Protein AF-A0A9D8TT93-F1 (afdb_monomer_lite)

pLDDT: mean 83.76, std 10.01, range [56.59, 95.44]

Radius of gyration: 15.29 Å; chains: 1; bounding box: 32×25×38 Å

Foldseek 3Di:
DDVVVVVVPWPDCDPDCVPGQWPDKDWQWLDDDPVQIFTQKMKTWGADPVVRDIDIDIDGDDRVDHRDVVSVVD

Structure (mmCIF, N/CA/C/O backbone):
data_AF-A0A9D8TT93-F1
#
_entry.id   AF-A0A9D8TT93-F1
#
loop_
_atom_site.group_PDB
_atom_site.id
_atom_site.type_symbol
_atom_site.label_atom_id
_atom_site.label_alt_id
_atom_site.label_comp_id
_atom_site.label_asym_id
_atom_site.label_entity_id
_atom_site.label_seq_id
_atom_site.pdbx_PDB_ins_code
_atom_site.Cartn_x
_atom_site.Cartn_y
_atom_site.Cartn_z
_atom_site.occupancy
_atom_site.B_iso_or_equiv
_atom_site.auth_seq_id
_atom_site.auth_comp_id
_atom_site.auth_asym_id
_atom_site.auth_atom_id
_atom_site.pdbx_PDB_model_num
ATOM 1 N N . MET A 1 1 ? 14.333 13.996 -2.859 1.00 63.66 1 MET A N 1
ATOM 2 C CA . MET A 1 1 ? 13.554 13.836 -4.100 1.00 63.66 1 MET A CA 1
ATOM 3 C C . MET A 1 1 ? 12.102 13.736 -3.679 1.00 63.66 1 MET A C 1
ATOM 5 O O . MET A 1 1 ? 11.838 12.979 -2.752 1.00 63.66 1 MET A O 1
ATOM 9 N N . ASP A 1 2 ? 11.231 14.574 -4.232 1.00 82.69 2 ASP A N 1
ATOM 10 C CA . ASP A 1 2 ? 9.829 14.691 -3.816 1.00 82.69 2 ASP A CA 1
ATOM 11 C C . ASP A 1 2 ? 8.974 13.630 -4.530 1.00 82.69 2 ASP A C 1
ATOM 13 O O . ASP A 1 2 ? 9.092 13.457 -5.742 1.00 82.69 2 ASP A O 1
ATOM 17 N N . ILE A 1 3 ? 8.136 12.894 -3.793 1.00 77.44 3 ILE A N 1
ATOM 18 C CA . ILE A 1 3 ? 7.255 11.885 -4.394 1.00 77.44 3 ILE A CA 1
ATOM 19 C C . ILE A 1 3 ? 6.172 12.527 -5.264 1.00 77.44 3 ILE A C 1
ATOM 21 O O . ILE A 1 3 ? 5.775 11.930 -6.258 1.00 77.44 3 ILE A O 1
ATOM 25 N N . LEU A 1 4 ? 5.713 13.737 -4.933 1.00 81.06 4 LEU A N 1
ATOM 26 C CA . LEU A 1 4 ? 4.691 14.425 -5.720 1.00 81.06 4 LEU A CA 1
ATOM 27 C C . LEU A 1 4 ? 5.222 14.754 -7.117 1.00 81.06 4 LEU A C 1
ATOM 29 O O . LEU A 1 4 ? 4.554 14.463 -8.104 1.00 81.06 4 LEU A O 1
ATOM 33 N N . GLU A 1 5 ? 6.462 15.240 -7.204 1.00 83.56 5 GLU A N 1
ATOM 34 C CA . GLU A 1 5 ? 7.134 15.489 -8.485 1.00 83.56 5 GLU A CA 1
ATOM 35 C C . GLU A 1 5 ? 7.326 14.206 -9.305 1.00 83.56 5 GLU A C 1
ATOM 37 O O . GLU A 1 5 ? 7.292 14.243 -10.533 1.00 83.56 5 GLU A O 1
ATOM 42 N N . GLU A 1 6 ? 7.557 13.064 -8.656 1.00 79.56 6 GLU A N 1
ATOM 43 C CA . GLU A 1 6 ? 7.686 11.780 -9.349 1.00 79.56 6 GLU A CA 1
ATOM 44 C C . GLU A 1 6 ? 6.331 11.254 -9.823 1.00 79.56 6 GLU A C 1
ATOM 46 O O . GLU A 1 6 ? 6.232 10.819 -10.964 1.00 79.56 6 GLU A O 1
ATOM 51 N N . LEU A 1 7 ? 5.280 11.362 -9.002 1.00 78.06 7 LEU A N 1
ATOM 52 C CA . LEU A 1 7 ? 3.913 10.976 -9.364 1.00 78.06 7 LEU A CA 1
ATOM 53 C C . LEU A 1 7 ? 3.372 11.802 -10.535 1.00 78.06 7 LEU A C 1
ATOM 55 O O . LEU A 1 7 ? 2.687 11.256 -11.395 1.00 78.06 7 LEU A O 1
ATOM 59 N N . GLU A 1 8 ? 3.702 13.093 -10.605 1.00 84.00 8 GLU A N 1
ATOM 60 C CA . GLU A 1 8 ? 3.305 13.968 -11.717 1.00 84.00 8 GLU A CA 1
ATOM 61 C C . GLU A 1 8 ? 3.920 13.559 -13.063 1.00 84.00 8 GLU A C 1
ATOM 63 O O . GLU A 1 8 ? 3.342 13.834 -14.116 1.00 84.00 8 GLU A O 1
ATOM 68 N N . LYS A 1 9 ? 5.076 12.885 -13.048 1.00 81.31 9 LYS A N 1
ATOM 69 C CA . LYS A 1 9 ? 5.738 12.380 -14.261 1.00 81.31 9 LYS A CA 1
ATOM 70 C C . LYS A 1 9 ? 5.139 11.060 -14.746 1.00 81.31 9 LYS A C 1
ATOM 72 O O . LYS A 1 9 ? 5.373 10.693 -15.897 1.00 81.31 9 LYS A O 1
ATOM 77 N N . ILE A 1 10 ? 4.381 10.355 -13.901 1.00 72.12 10 ILE A N 1
ATOM 78 C CA . ILE A 1 10 ? 3.785 9.065 -14.254 1.00 72.12 10 ILE A CA 1
ATOM 79 C C . ILE A 1 10 ? 2.594 9.314 -15.193 1.00 72.12 10 ILE A C 1
ATOM 81 O O . ILE A 1 10 ? 1.642 10.008 -14.819 1.00 72.12 10 ILE A O 1
ATOM 85 N N . PRO A 1 11 ? 2.596 8.756 -16.417 1.00 72.44 11 PRO A N 1
ATOM 86 C CA . PRO A 1 11 ? 1.454 8.864 -17.314 1.00 72.44 11 PRO A CA 1
ATOM 87 C C . PRO A 1 11 ? 0.204 8.235 -16.683 1.00 72.44 11 PRO A C 1
ATOM 89 O O . PRO A 1 11 ? 0.288 7.264 -15.930 1.00 72.44 11 PRO A O 1
ATOM 92 N N . LYS A 1 12 ? -0.981 8.774 -17.013 1.00 74.19 12 LYS A N 1
ATOM 93 C CA . LYS A 1 12 ? -2.268 8.216 -16.560 1.00 74.19 12 LYS A CA 1
ATOM 94 C C . LYS A 1 12 ? -2.296 6.710 -16.782 1.00 74.19 12 LYS A C 1
ATOM 96 O O . LYS A 1 12 ? -1.984 6.266 -17.883 1.00 74.19 12 LYS A O 1
ATOM 101 N N . GLN A 1 13 ? -2.719 5.978 -15.753 1.00 66.00 13 GLN A N 1
ATOM 102 C CA . GLN A 1 13 ? -2.693 4.523 -15.740 1.00 66.00 13 GLN A CA 1
ATOM 103 C C . GLN A 1 13 ? -3.437 3.955 -16.970 1.00 66.00 13 GLN A C 1
ATOM 105 O O . GLN A 1 13 ? -4.650 4.158 -17.084 1.00 66.00 13 GLN A O 1
ATOM 110 N N . PRO A 1 14 ? -2.731 3.319 -17.923 1.00 67.31 14 PRO A N 1
ATOM 111 C CA . PRO A 1 14 ? -3.350 2.622 -19.043 1.00 67.31 14 PRO A CA 1
ATOM 112 C C . PRO A 1 14 ? -4.151 1.411 -18.556 1.00 67.31 14 PRO A C 1
ATOM 114 O O . PRO A 1 14 ? -3.856 0.837 -17.510 1.00 67.31 14 PRO A O 1
ATOM 117 N N . GLU A 1 15 ? -5.141 0.988 -19.347 1.00 68.00 15 GLU A N 1
ATOM 118 C CA . GLU A 1 15 ? -5.867 -0.269 -19.098 1.00 68.00 15 GLU A CA 1
ATOM 119 C C . GLU A 1 15 ? -4.920 -1.484 -19.108 1.00 68.00 15 GLU A C 1
ATOM 121 O O . GLU A 1 15 ? -5.158 -2.464 -18.405 1.00 68.00 15 GLU A O 1
ATOM 126 N N . ASP A 1 16 ? -3.820 -1.393 -19.864 1.00 66.56 16 ASP A N 1
ATOM 127 C CA . ASP A 1 16 ? -2.742 -2.377 -19.883 1.00 66.56 16 ASP A CA 1
ATOM 128 C C . ASP A 1 16 ? -1.573 -1.963 -18.974 1.00 66.56 16 ASP A C 1
ATOM 130 O O . ASP A 1 16 ? -0.694 -1.171 -19.342 1.00 66.56 16 ASP A O 1
ATOM 134 N N . LEU A 1 17 ? -1.540 -2.579 -17.793 1.00 63.19 17 LEU A N 1
ATOM 135 C CA . LEU A 1 17 ? -0.519 -2.365 -16.770 1.00 63.19 17 LEU A CA 1
ATOM 136 C C . LEU A 1 17 ? 0.878 -2.846 -17.182 1.00 63.19 17 LEU A C 1
ATOM 138 O O . LEU A 1 17 ? 1.856 -2.459 -16.548 1.00 63.19 17 LEU A O 1
ATOM 142 N N . SER A 1 18 ? 1.012 -3.631 -18.258 1.00 65.00 18 SER A N 1
ATOM 143 C CA . SER A 1 18 ? 2.324 -4.054 -18.770 1.00 65.00 18 SER A CA 1
ATOM 144 C C . SER A 1 18 ? 3.183 -2.876 -19.246 1.00 65.00 18 SER A C 1
ATOM 146 O O . SER A 1 18 ? 4.407 -2.995 -19.372 1.00 65.00 18 SER A O 1
ATOM 148 N N . SER A 1 19 ? 2.546 -1.725 -19.490 1.00 65.88 19 SER A N 1
ATOM 149 C CA . SER A 1 19 ? 3.174 -0.469 -19.891 1.00 65.88 19 SER A CA 1
ATOM 150 C C . SER A 1 19 ? 3.403 0.526 -18.738 1.00 65.88 19 SER A C 1
ATOM 152 O O . SER A 1 19 ? 4.053 1.546 -18.955 1.00 65.88 19 SER A O 1
ATOM 154 N N . CYS A 1 20 ? 2.937 0.227 -17.519 1.00 65.94 20 CYS A N 1
ATOM 155 C CA . CYS A 1 20 ? 3.069 1.111 -16.358 1.00 65.94 20 CYS A CA 1
ATOM 156 C C . CYS A 1 20 ? 4.475 1.109 -15.743 1.00 65.94 20 CYS A C 1
ATOM 158 O O . CYS A 1 20 ? 5.169 0.093 -15.750 1.00 65.94 20 CYS A O 1
ATOM 160 N N . ASP A 1 21 ? 4.827 2.236 -15.122 1.00 71.75 21 ASP A N 1
ATOM 161 C CA . ASP A 1 21 ? 6.008 2.389 -14.259 1.00 71.75 21 ASP A CA 1
ATOM 162 C C . ASP A 1 21 ? 5.738 1.915 -12.813 1.00 71.75 21 ASP A C 1
ATOM 164 O O . ASP A 1 21 ? 6.599 2.027 -11.949 1.00 71.75 21 ASP A O 1
ATOM 168 N N . LEU A 1 22 ? 4.542 1.387 -12.518 1.00 70.56 22 LEU A N 1
ATOM 169 C CA . LEU A 1 22 ? 4.166 0.850 -11.206 1.00 70.56 22 LEU A CA 1
ATOM 170 C C . LEU A 1 22 ? 4.450 -0.657 -11.142 1.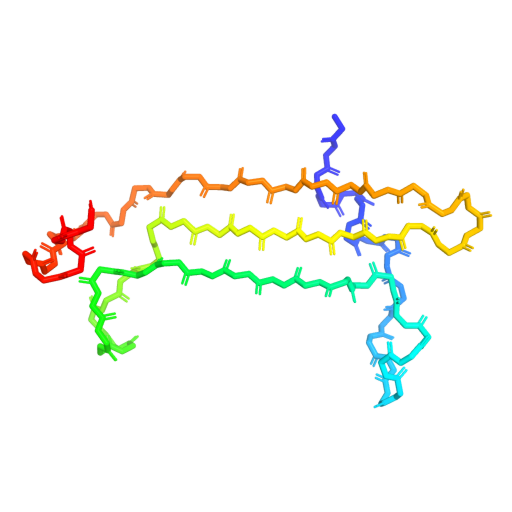00 70.56 22 LEU A C 1
ATOM 172 O O . LEU A 1 22 ? 3.782 -1.436 -11.819 1.00 70.56 22 LEU A O 1
ATOM 176 N N . LEU A 1 23 ? 5.396 -1.067 -10.293 1.00 79.94 23 LEU A N 1
ATOM 177 C CA . LEU A 1 23 ? 5.703 -2.482 -10.048 1.00 79.94 23 LEU A CA 1
ATOM 178 C C . LEU A 1 23 ? 4.836 -3.099 -8.955 1.00 79.94 23 LEU A C 1
ATOM 180 O O . LEU A 1 23 ? 4.507 -4.282 -9.021 1.00 79.94 23 LEU A O 1
ATOM 184 N N . GLY A 1 24 ? 4.506 -2.317 -7.931 1.00 85.31 24 GLY A N 1
ATOM 185 C CA . GLY A 1 24 ? 3.757 -2.818 -6.792 1.00 85.31 24 GLY A CA 1
ATOM 186 C C . GLY A 1 24 ? 3.455 -1.736 -5.775 1.00 85.31 24 GLY A C 1
ATOM 187 O O . GLY A 1 24 ? 4.160 -0.729 -5.668 1.00 85.31 24 GLY A O 1
ATOM 188 N N . PHE A 1 25 ? 2.394 -1.972 -5.021 1.00 91.06 25 PHE A N 1
ATOM 189 C CA . PHE A 1 25 ? 2.087 -1.226 -3.820 1.00 91.06 25 PHE A CA 1
ATOM 190 C C . PHE A 1 25 ? 1.625 -2.204 -2.748 1.00 91.06 25 PHE A C 1
ATOM 192 O O . PHE A 1 25 ? 1.080 -3.263 -3.064 1.00 91.06 25 PHE A O 1
ATOM 199 N N . ASP A 1 26 ? 1.842 -1.830 -1.500 1.00 93.62 26 ASP A N 1
ATOM 200 C CA . ASP A 1 26 ? 1.356 -2.569 -0.346 1.00 93.62 26 ASP A CA 1
ATOM 201 C C . ASP A 1 26 ? 0.980 -1.594 0.770 1.00 93.62 26 ASP A C 1
ATOM 203 O O . ASP A 1 26 ? 1.543 -0.497 0.856 1.00 93.62 26 ASP A O 1
ATOM 207 N N . THR A 1 27 ? 0.012 -1.968 1.601 1.00 94.38 27 THR A N 1
ATOM 208 C CA . THR A 1 27 ? -0.443 -1.142 2.723 1.00 94.38 27 THR A CA 1
ATOM 209 C C . THR A 1 27 ? -0.791 -2.007 3.915 1.00 94.38 27 THR A C 1
ATOM 211 O O . THR A 1 27 ? -1.538 -2.970 3.764 1.00 94.38 27 THR A O 1
ATOM 214 N N . GLU A 1 28 ? -0.383 -1.570 5.100 1.00 94.50 28 GLU A N 1
ATOM 215 C CA . GLU A 1 28 ? -0.856 -2.134 6.360 1.00 94.50 28 GLU A CA 1
ATOM 216 C C . GLU A 1 28 ? -1.866 -1.184 7.002 1.00 94.50 28 GLU A C 1
ATOM 218 O O . GLU A 1 28 ? -1.747 0.046 6.915 1.00 94.50 28 GLU A O 1
ATOM 223 N N . THR A 1 29 ? -2.862 -1.743 7.681 1.00 95.00 29 THR A N 1
ATOM 224 C CA . THR A 1 29 ? -3.960 -0.993 8.300 1.00 95.00 29 THR A CA 1
ATOM 225 C C . THR A 1 29 ? -4.133 -1.368 9.767 1.00 95.00 29 THR A C 1
ATOM 227 O O . THR A 1 29 ? -3.646 -2.392 10.238 1.00 95.00 29 THR A O 1
ATOM 230 N N . THR A 1 30 ? -4.861 -0.544 10.523 1.00 93.88 30 THR A N 1
ATOM 231 C CA . THR A 1 30 ? -5.179 -0.843 11.928 1.00 93.88 30 THR A CA 1
ATOM 232 C C . THR A 1 30 ? -6.112 -2.044 12.111 1.00 93.88 30 THR A C 1
ATOM 234 O O . THR A 1 30 ? -6.219 -2.556 13.223 1.00 93.88 30 THR A O 1
ATOM 237 N N . GLY A 1 31 ? -6.758 -2.497 11.034 1.00 90.69 31 GLY A N 1
ATOM 238 C CA . GLY A 1 31 ? -7.758 -3.560 11.006 1.00 90.69 31 GLY A CA 1
ATOM 239 C C . GLY A 1 31 ? -8.377 -3.716 9.609 1.00 90.69 31 GLY A C 1
ATOM 240 O O . GLY A 1 31 ? -7.824 -3.234 8.621 1.00 90.69 31 GLY A O 1
ATOM 241 N N . LEU A 1 32 ? -9.519 -4.403 9.505 1.00 90.56 32 LEU A N 1
ATOM 242 C CA . LEU A 1 32 ? -10.157 -4.770 8.226 1.00 90.56 32 LEU A CA 1
ATOM 243 C C . LEU A 1 32 ? -11.388 -3.916 7.855 1.00 90.56 32 LEU A C 1
ATOM 245 O O . LEU A 1 32 ? -11.930 -4.066 6.759 1.00 90.56 32 LEU A O 1
ATOM 249 N N . ASP A 1 33 ? -11.882 -3.056 8.750 1.00 91.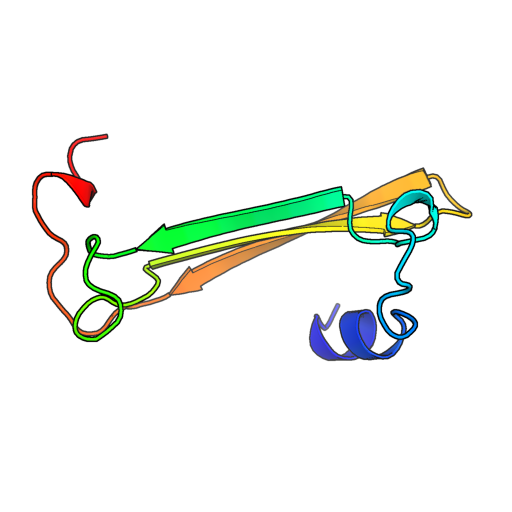69 33 ASP A N 1
ATOM 250 C CA . ASP A 1 33 ? -13.072 -2.228 8.529 1.00 91.69 33 ASP A CA 1
ATOM 251 C C . ASP A 1 33 ? -12.679 -0.865 7.951 1.00 91.69 33 ASP A C 1
ATOM 253 O O . ASP A 1 33 ? -12.368 0.074 8.680 1.00 91.69 33 ASP A O 1
ATOM 257 N N . TYR A 1 34 ? -12.776 -0.717 6.627 1.00 88.81 34 TYR A N 1
ATOM 258 C CA . TYR A 1 34 ? -12.396 0.509 5.908 1.00 88.81 34 TYR A CA 1
ATOM 259 C C . TYR A 1 34 ? -13.096 1.798 6.385 1.00 88.81 34 TYR A C 1
ATOM 261 O O . TYR A 1 34 ? -12.669 2.894 6.027 1.00 88.81 34 TYR A O 1
ATOM 269 N N . LYS A 1 35 ? -14.203 1.702 7.138 1.00 92.75 35 LYS A N 1
ATOM 270 C CA . LYS A 1 35 ? -14.899 2.877 7.688 1.00 92.75 35 LYS A CA 1
ATOM 271 C C . LYS A 1 35 ? -14.320 3.351 9.019 1.00 92.75 35 LYS A C 1
ATOM 273 O O . LYS A 1 35 ? -14.685 4.437 9.467 1.00 92.75 35 LYS A O 1
ATOM 278 N N . LYS A 1 36 ? -13.515 2.523 9.684 1.00 89.75 36 LYS A N 1
ATOM 279 C CA . LYS A 1 36 ? -13.015 2.755 11.047 1.00 89.75 36 LYS A CA 1
ATOM 280 C C . LYS A 1 36 ? -11.502 2.653 11.151 1.00 89.75 36 LYS A C 1
ATOM 282 O O . LYS A 1 36 ? -10.920 3.312 12.007 1.00 89.75 36 LYS A O 1
ATOM 287 N N . ASP A 1 37 ? -10.904 1.819 10.315 1.00 93.00 37 ASP A N 1
ATOM 288 C CA . ASP A 1 37 ? -9.483 1.548 10.314 1.00 93.00 37 ASP A CA 1
ATOM 289 C C . ASP A 1 37 ? -8.721 2.534 9.430 1.00 93.00 37 ASP A C 1
ATOM 291 O O . ASP A 1 37 ? -9.213 3.006 8.403 1.00 93.00 37 ASP A O 1
ATOM 295 N N . SER A 1 38 ? -7.497 2.830 9.852 1.00 94.06 38 SER A N 1
ATOM 296 C CA . SER A 1 38 ? -6.588 3.760 9.188 1.00 94.06 38 SER A CA 1
ATOM 297 C C . SER A 1 38 ? -5.381 3.013 8.629 1.00 94.06 38 SER A C 1
ATOM 299 O O . SER A 1 38 ? -4.987 1.970 9.150 1.00 94.06 38 SER A O 1
ATOM 301 N N . ILE A 1 39 ? -4.750 3.573 7.598 1.00 94.50 39 ILE A N 1
ATOM 302 C CA . ILE A 1 39 ? -3.457 3.089 7.100 1.00 94.50 39 ILE A CA 1
ATOM 303 C C . ILE A 1 39 ? -2.373 3.394 8.146 1.00 94.50 39 ILE A C 1
ATOM 305 O O . ILE A 1 39 ? -2.304 4.516 8.652 1.00 94.50 39 ILE A O 1
ATOM 309 N N . ILE A 1 40 ? -1.525 2.407 8.447 1.00 94.88 40 ILE A N 1
ATOM 310 C CA . ILE A 1 40 ? -0.348 2.549 9.324 1.00 94.88 40 ILE A CA 1
ATOM 311 C C . ILE A 1 40 ? 0.958 2.603 8.530 1.00 94.88 40 ILE A C 1
ATOM 313 O O . ILE A 1 40 ? 1.920 3.248 8.953 1.00 94.88 40 ILE A O 1
ATOM 317 N N . SER A 1 41 ? 0.992 1.971 7.359 1.00 95.44 41 SER A N 1
ATOM 318 C CA . SER A 1 41 ? 2.115 2.062 6.438 1.00 95.44 41 SER A CA 1
ATOM 319 C C . SER A 1 41 ? 1.667 1.899 4.993 1.00 95.44 41 SER A C 1
ATOM 321 O O . SER A 1 41 ? 0.629 1.304 4.701 1.00 95.44 41 SER A O 1
ATOM 323 N N . ALA A 1 42 ? 2.466 2.446 4.085 1.00 95.12 42 ALA A N 1
ATOM 324 C CA . ALA A 1 42 ? 2.322 2.214 2.659 1.00 95.12 42 ALA A CA 1
ATOM 325 C C . ALA A 1 42 ? 3.705 2.074 2.027 1.00 95.12 42 ALA A C 1
ATOM 327 O O . ALA A 1 42 ? 4.622 2.825 2.365 1.00 95.12 42 ALA A O 1
ATOM 328 N N . SER A 1 43 ? 3.830 1.140 1.094 1.00 94.44 43 SER A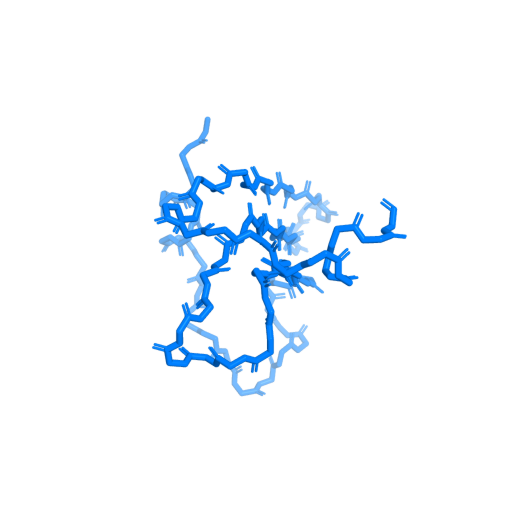 N 1
ATOM 329 C CA . SER A 1 43 ? 5.019 0.952 0.270 1.00 94.44 43 SER A CA 1
ATOM 330 C C . SER A 1 43 ? 4.630 1.102 -1.192 1.00 94.44 43 SER A C 1
ATOM 332 O O . SER A 1 43 ? 3.623 0.549 -1.631 1.00 94.44 43 SER A O 1
ATOM 334 N N . LEU A 1 44 ? 5.426 1.846 -1.952 1.00 91.19 44 LEU A N 1
ATOM 335 C CA . LEU A 1 44 ? 5.244 2.050 -3.384 1.00 91.19 44 LEU A CA 1
ATOM 336 C C . LEU A 1 44 ? 6.558 1.762 -4.100 1.00 91.19 44 LEU A C 1
ATOM 338 O O . LEU A 1 44 ? 7.587 2.352 -3.768 1.00 91.19 44 LEU A O 1
ATOM 342 N N . VAL A 1 45 ? 6.515 0.884 -5.097 1.00 90.81 45 VAL A N 1
ATOM 343 C CA . VAL A 1 45 ? 7.668 0.557 -5.937 1.00 90.81 45 VAL A CA 1
ATOM 344 C C . VAL A 1 45 ? 7.374 0.988 -7.364 1.00 90.81 45 VAL A C 1
ATOM 346 O O . VAL A 1 45 ? 6.458 0.472 -8.010 1.00 90.81 45 VAL A O 1
ATOM 349 N N . LEU A 1 46 ? 8.176 1.927 -7.853 1.00 87.69 46 LEU A N 1
ATOM 350 C CA . LEU A 1 46 ? 8.151 2.386 -9.233 1.00 87.69 46 LEU A CA 1
ATOM 351 C C . LEU A 1 46 ? 9.383 1.860 -9.970 1.00 87.69 46 LEU A C 1
ATOM 353 O O . LEU A 1 46 ? 10.468 1.854 -9.396 1.00 87.69 46 LEU A O 1
ATOM 357 N N . ARG A 1 47 ? 9.235 1.463 -11.234 1.00 85.00 47 ARG A N 1
ATOM 358 C CA . ARG A 1 47 ? 10.347 1.128 -12.129 1.00 85.00 47 ARG A CA 1
ATOM 359 C C . ARG A 1 47 ? 10.376 2.083 -13.296 1.00 85.00 47 ARG A C 1
ATOM 361 O O . ARG A 1 47 ? 9.421 2.155 -14.062 1.00 85.00 47 ARG A O 1
ATOM 368 N N . ASP A 1 48 ? 11.513 2.736 -13.473 1.00 79.75 48 ASP A N 1
ATOM 369 C CA . ASP A 1 48 ? 11.800 3.447 -14.708 1.00 79.75 48 ASP A CA 1
ATOM 370 C C . ASP A 1 48 ? 12.034 2.421 -15.827 1.00 79.75 48 ASP A C 1
ATOM 372 O O . ASP A 1 48 ? 12.925 1.574 -15.750 1.00 79.75 48 ASP A O 1
ATOM 376 N N . ARG A 1 49 ? 11.215 2.461 -16.878 1.00 76.81 49 ARG A N 1
ATOM 377 C CA . ARG A 1 49 ? 11.309 1.506 -17.995 1.00 76.81 49 ARG A CA 1
ATOM 378 C C . ARG A 1 49 ? 12.533 1.715 -18.883 1.00 76.81 49 ARG A C 1
ATOM 380 O O . ARG A 1 49 ? 12.913 0.789 -19.596 1.00 76.81 49 ARG A O 1
ATOM 387 N N . GLN A 1 50 ? 13.101 2.919 -18.903 1.00 80.81 50 GLN A N 1
ATOM 388 C CA . GLN A 1 50 ? 14.252 3.252 -19.739 1.00 80.81 50 GLN A CA 1
ATOM 389 C C . GLN A 1 50 ? 15.554 2.824 -19.068 1.00 80.81 50 GLN A C 1
ATOM 391 O O . GLN A 1 50 ? 16.402 2.219 -19.723 1.00 80.81 50 GLN A O 1
ATOM 396 N N . SER A 1 51 ? 15.709 3.121 -17.776 1.00 84.38 51 SER A N 1
ATOM 397 C CA . SER A 1 51 ? 16.911 2.753 -17.021 1.00 84.38 51 SER A CA 1
ATOM 398 C C . SER A 1 51 ? 16.823 1.363 -16.384 1.00 84.38 51 SER A C 1
ATOM 400 O O . SER A 1 51 ? 17.853 0.738 -16.138 1.00 84.38 51 SER A O 1
ATOM 402 N N . GLY A 1 52 ? 15.611 0.861 -16.132 1.00 82.06 52 GLY A N 1
ATOM 403 C CA . GLY A 1 52 ? 15.366 -0.365 -15.370 1.00 82.06 52 GLY A CA 1
ATOM 404 C C . GLY A 1 52 ? 15.543 -0.198 -13.858 1.00 82.06 52 GLY A C 1
ATOM 405 O O . GLY A 1 52 ? 15.471 -1.191 -13.136 1.00 82.06 52 GLY A O 1
ATOM 406 N N . GLU A 1 53 ? 15.795 1.022 -13.378 1.00 86.88 53 GLU A N 1
ATOM 407 C CA . GLU A 1 53 ? 16.014 1.303 -11.960 1.00 86.88 53 GLU A CA 1
ATOM 408 C C . GLU A 1 53 ? 14.702 1.353 -11.171 1.00 86.88 53 GLU A C 1
ATOM 410 O O . GLU A 1 53 ? 13.696 1.903 -11.631 1.00 86.88 53 GLU A O 1
ATOM 415 N N . ASP A 1 54 ? 14.747 0.829 -9.943 1.00 88.88 54 ASP A N 1
ATOM 416 C CA . ASP A 1 54 ? 13.619 0.838 -9.016 1.00 88.88 54 ASP A CA 1
ATOM 417 C C . ASP A 1 54 ? 13.726 2.010 -8.033 1.00 88.88 54 ASP A C 1
ATOM 419 O O . ASP A 1 54 ? 14.759 2.229 -7.394 1.00 88.88 54 ASP A O 1
ATOM 423 N N . LYS A 1 55 ? 12.621 2.735 -7.859 1.00 89.19 55 LYS A N 1
ATOM 424 C CA . LYS A 1 55 ? 12.433 3.747 -6.816 1.00 89.19 55 LYS A CA 1
ATOM 425 C C . LYS A 1 55 ? 11.417 3.232 -5.807 1.00 89.19 55 LYS A C 1
ATOM 427 O O . LYS A 1 55 ? 10.271 2.955 -6.156 1.00 89.19 55 LYS A O 1
ATOM 432 N N . VAL A 1 56 ? 11.843 3.123 -4.551 1.00 92.12 56 VAL A N 1
ATOM 433 C CA . VAL A 1 56 ? 11.015 2.632 -3.443 1.00 92.12 56 VAL A CA 1
ATOM 434 C C . VAL A 1 56 ? 10.671 3.785 -2.512 1.00 92.12 56 VAL A C 1
ATOM 436 O O . VAL A 1 56 ? 11.559 4.498 -2.043 1.00 92.12 56 VAL A O 1
ATOM 439 N N . PHE A 1 57 ? 9.385 3.934 -2.212 1.00 92.06 57 PHE A N 1
ATOM 440 C CA . PHE A 1 57 ? 8.873 4.903 -1.252 1.00 92.06 57 PHE A CA 1
ATOM 441 C C . PHE A 1 57 ? 8.160 4.164 -0.130 1.00 92.06 57 PHE A C 1
ATOM 443 O O . PHE A 1 57 ? 7.208 3.431 -0.384 1.00 92.06 57 PHE A O 1
ATOM 450 N N . ASN A 1 58 ? 8.610 4.389 1.103 1.00 95.00 58 ASN A N 1
ATOM 451 C CA . ASN A 1 58 ? 8.021 3.800 2.297 1.00 95.00 58 ASN A CA 1
ATOM 452 C C . ASN A 1 58 ? 7.482 4.905 3.198 1.00 95.00 58 ASN A C 1
ATOM 454 O O . ASN A 1 58 ? 8.179 5.879 3.494 1.00 95.00 58 ASN A O 1
ATOM 458 N N . PHE A 1 59 ? 6.258 4.715 3.666 1.00 95.06 59 PHE A N 1
ATOM 459 C CA . PHE A 1 59 ? 5.552 5.639 4.534 1.00 95.06 59 PHE A CA 1
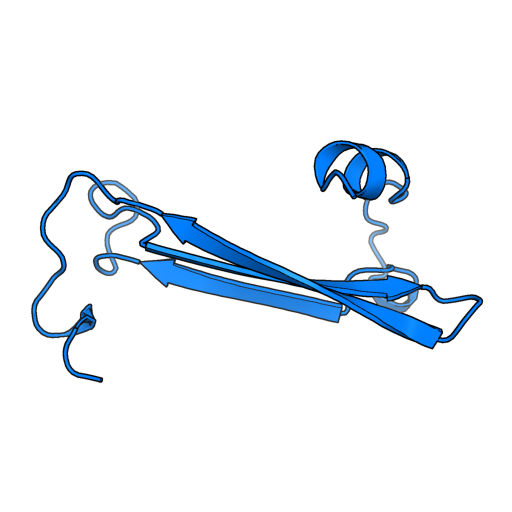ATOM 460 C C . PHE A 1 59 ? 5.215 4.941 5.841 1.00 95.06 59 PHE A C 1
ATOM 462 O O . PHE A 1 59 ? 4.599 3.879 5.835 1.00 95.06 59 PHE A O 1
ATOM 469 N N . LEU A 1 60 ? 5.586 5.569 6.955 1.00 94.81 60 LEU A N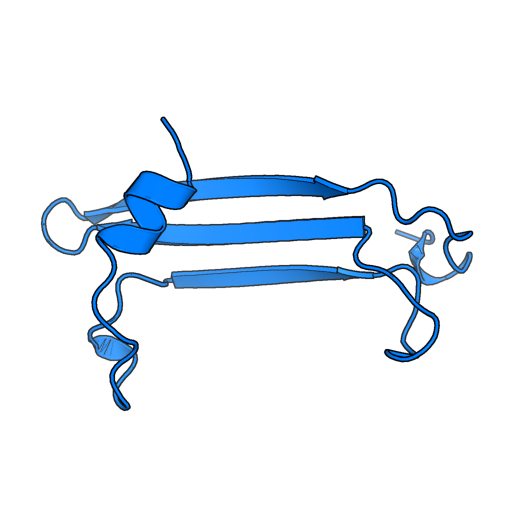 1
ATOM 470 C CA . LEU A 1 60 ? 5.033 5.264 8.270 1.00 94.81 60 LEU A CA 1
ATOM 471 C C . LEU A 1 60 ? 4.053 6.374 8.627 1.00 94.81 60 LEU A C 1
ATOM 473 O O . LEU A 1 60 ? 4.401 7.556 8.593 1.00 94.81 60 LEU A O 1
ATOM 477 N N . ILE A 1 61 ? 2.822 5.988 8.936 1.00 93.62 61 ILE A N 1
ATOM 478 C CA . ILE A 1 61 ? 1.700 6.901 9.116 1.00 93.62 61 ILE A CA 1
ATOM 479 C C . ILE A 1 61 ? 1.180 6.708 10.535 1.00 93.62 61 ILE A C 1
ATOM 481 O O . ILE A 1 61 ? 0.897 5.591 10.954 1.00 93.62 61 ILE A O 1
ATOM 485 N N . ASN A 1 62 ? 1.055 7.798 11.293 1.00 92.69 62 ASN A N 1
ATOM 486 C CA . ASN A 1 62 ? 0.374 7.741 12.582 1.00 92.69 62 ASN A CA 1
ATOM 487 C C . ASN A 1 62 ? -1.144 7.630 12.334 1.00 92.69 62 ASN A C 1
ATOM 489 O O . ASN A 1 62 ? -1.732 8.594 11.833 1.00 92.69 62 ASN A O 1
ATOM 493 N N . PRO A 1 63 ? -1.791 6.505 12.690 1.00 89.31 63 PRO A N 1
ATOM 494 C CA . PRO A 1 63 ? -3.186 6.260 1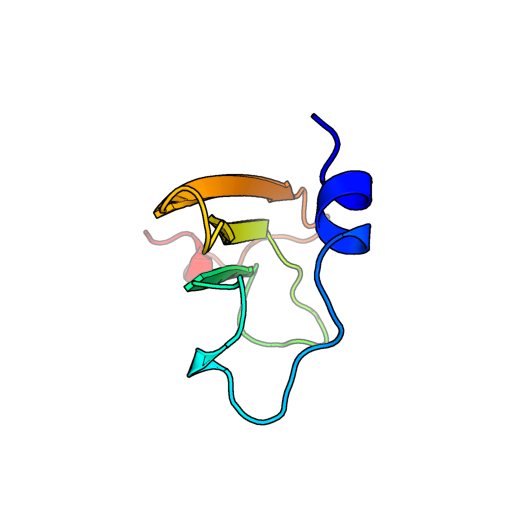2.336 1.00 89.31 63 PRO A CA 1
ATOM 495 C C . PRO A 1 63 ? -4.188 7.073 13.166 1.00 89.31 63 PRO A C 1
ATOM 497 O O . PRO A 1 63 ? -5.371 7.096 12.827 1.00 89.31 63 PRO A O 1
ATOM 500 N N . ASN A 1 64 ? -3.748 7.710 14.263 1.00 89.56 64 ASN A N 1
ATOM 501 C CA . ASN A 1 64 ? -4.593 8.402 15.251 1.00 89.56 64 ASN A CA 1
ATOM 502 C C . ASN A 1 64 ? -5.764 7.554 15.800 1.00 89.56 64 ASN A C 1
ATOM 504 O O . ASN A 1 64 ? -6.706 8.089 16.382 1.00 89.56 64 ASN A O 1
ATOM 508 N N . THR A 1 65 ? -5.690 6.232 15.646 1.00 87.62 65 THR A N 1
ATOM 509 C CA . THR A 1 65 ? -6.621 5.242 16.189 1.00 87.62 65 THR A CA 1
ATOM 510 C C . THR A 1 65 ? -5.814 4.041 16.697 1.00 87.62 65 THR A C 1
ATOM 512 O O . THR A 1 65 ? -4.728 3.783 16.166 1.00 87.62 65 THR A O 1
ATOM 515 N N . PRO A 1 66 ? -6.265 3.325 17.743 1.00 88.69 66 PRO A N 1
ATOM 516 C CA . PRO A 1 66 ? -5.594 2.113 18.198 1.00 88.69 66 PRO A CA 1
ATOM 517 C C . PRO A 1 66 ? -5.514 1.053 17.095 1.00 88.69 66 PRO A C 1
ATOM 519 O O . PRO A 1 66 ? -6.446 0.886 16.313 1.00 88.69 66 PRO A O 1
ATOM 522 N N . ILE A 1 67 ? -4.407 0.316 17.069 1.00 87.50 67 ILE A N 1
ATOM 523 C CA . ILE A 1 67 ? -4.215 -0.823 16.169 1.00 87.50 67 ILE A CA 1
ATOM 524 C C . ILE A 1 67 ? -4.867 -2.052 16.811 1.00 87.50 67 ILE A C 1
ATOM 526 O O . ILE A 1 67 ? -4.650 -2.303 18.002 1.00 87.50 67 ILE A O 1
ATOM 530 N N . ASP A 1 68 ? -5.663 -2.815 16.054 1.00 85.00 68 ASP A N 1
ATOM 531 C CA . ASP A 1 68 ? -6.186 -4.095 16.535 1.00 85.00 68 ASP A CA 1
ATOM 532 C C . ASP A 1 68 ? -5.006 -5.001 16.941 1.00 85.00 68 ASP A C 1
ATOM 534 O O . ASP A 1 68 ? -4.046 -5.141 16.175 1.00 85.00 68 ASP A O 1
ATOM 538 N N . PRO A 1 69 ? -5.037 -5.649 18.120 1.00 84.81 69 PRO A N 1
ATOM 539 C CA . PRO A 1 69 ? -3.930 -6.489 18.568 1.00 84.81 69 PRO A CA 1
ATOM 540 C C . PRO A 1 69 ? -3.534 -7.583 17.571 1.00 84.81 69 PRO A C 1
ATOM 542 O O . PRO A 1 69 ? -2.367 -7.957 17.525 1.00 84.81 69 PRO A O 1
ATOM 545 N N . LYS A 1 70 ? -4.472 -8.090 16.757 1.00 85.75 70 LYS A N 1
ATOM 546 C CA . LYS A 1 70 ? -4.179 -9.073 15.704 1.00 85.75 70 LYS A CA 1
ATOM 547 C C . LYS A 1 70 ? -3.465 -8.459 14.506 1.00 85.75 70 LYS A C 1
ATOM 549 O O . LYS A 1 70 ? -2.656 -9.148 13.899 1.00 85.75 70 LYS A O 1
ATOM 554 N N . ALA A 1 71 ? -3.732 -7.193 14.188 1.00 76.44 71 ALA A N 1
ATOM 555 C CA . ALA A 1 71 ? -2.984 -6.456 13.169 1.00 76.44 71 ALA A CA 1
ATOM 556 C C . ALA A 1 71 ? -1.545 -6.145 13.633 1.00 76.44 71 ALA A C 1
ATOM 558 O O . ALA A 1 71 ? -0.658 -5.970 12.811 1.00 76.44 71 ALA A O 1
ATOM 559 N N . SER A 1 72 ? -1.294 -6.140 14.949 1.00 77.50 72 SER A N 1
ATOM 560 C CA . SER A 1 72 ? 0.050 -6.007 15.543 1.00 77.50 72 SER A CA 1
ATOM 561 C C . SER A 1 72 ? 0.705 -7.340 15.930 1.00 77.50 72 SER A C 1
ATOM 563 O O . SER A 1 72 ? 1.735 -7.332 16.596 1.00 77.50 72 SER A O 1
ATOM 565 N N . ALA A 1 73 ? 0.103 -8.488 15.604 1.00 76.88 73 ALA A N 1
ATOM 566 C CA . ALA A 1 73 ? 0.567 -9.795 16.087 1.00 76.88 73 ALA A CA 1
ATOM 567 C C . ALA A 1 73 ? 1.742 -10.387 15.283 1.00 76.88 73 ALA A C 1
ATOM 569 O O . ALA A 1 73 ? 2.075 -11.559 15.477 1.00 76.88 73 ALA A O 1
ATOM 570 N N . VAL A 1 74 ? 2.329 -9.597 14.381 1.00 56.59 74 VAL A N 1
ATOM 571 C CA . VAL A 1 74 ? 3.450 -9.951 13.500 1.00 56.59 74 VAL A CA 1
ATOM 572 C C . VAL A 1 74 ? 4.786 -9.460 14.039 1.00 56.59 74 VAL A C 1
ATOM 574 O O . VAL A 1 74 ? 4.848 -8.314 14.536 1.00 56.59 74 VAL A O 1
#

Sequence (74 aa):
MDILEELEKIPKQPEDLSSCDLLGFDTETTGLDYKKDSIISASLVLRDRQSGEDKVFNFLINPNTPIDPKASAV

Secondary structure (DSSP, 8-state):
--HHHHHHHSPP--S-GGG-SEEEEEEEESSS-TTT--EEEEEEEEE-TTT--EEEEEEE---SSPPPTTTT--